Protein AF-0000000084556540 (afdb_homodimer)

Structure (mmCIF, N/CA/C/O backbone):
data_AF-0000000084556540-model_v1
#
loop_
_entity.id
_entity.type
_entity.pdbx_description
1 polymer 'CopG family transcriptional regulator'
#
loop_
_atom_site.group_PDB
_atom_site.id
_atom_site.type_symbol
_atom_site.label_atom_id
_atom_site.label_alt_id
_atom_site.label_comp_id
_atom_site.label_asym_id
_atom_site.label_entity_id
_atom_site.label_seq_id
_atom_site.pdbx_PDB_ins_code
_atom_site.Cartn_x
_atom_site.Cartn_y
_atom_site.Cartn_z
_atom_site.occupancy
_atom_site.B_iso_or_equiv
_atom_site.auth_seq_id
_atom_site.auth_comp_id
_atom_site.auth_asym_id
_atom_site.auth_atom_id
_atom_site.pdbx_PDB_model_num
ATOM 1 N N . MET A 1 1 ? 36.094 19.016 -30.578 1 50.12 1 MET A N 1
ATOM 2 C CA . MET A 1 1 ? 34.812 18.984 -29.906 1 50.12 1 MET A CA 1
ATOM 3 C C . MET A 1 1 ? 34.75 17.828 -28.906 1 50.12 1 MET A C 1
ATOM 5 O O . MET A 1 1 ? 34.906 16.656 -29.281 1 50.12 1 MET A O 1
ATOM 9 N N . SER A 1 2 ? 35.094 17.938 -27.547 1 59.59 2 SER A N 1
ATOM 10 C CA . SER A 1 2 ? 35.125 16.938 -26.484 1 59.59 2 SER A CA 1
ATOM 11 C C . SER A 1 2 ? 33.75 16.422 -26.141 1 59.59 2 SER A C 1
ATOM 13 O O . SER A 1 2 ? 32.844 17.203 -25.844 1 59.59 2 SER A O 1
ATOM 15 N N . SER A 1 3 ? 33.25 15.305 -26.688 1 64.25 3 SER A N 1
ATOM 16 C CA . SER A 1 3 ? 31.922 14.695 -26.547 1 64.25 3 SER A CA 1
ATOM 17 C C . SER A 1 3 ? 31.656 14.242 -25.109 1 64.25 3 SER A C 1
ATOM 19 O O . SER A 1 3 ? 32.375 13.375 -24.594 1 64.25 3 SER A O 1
ATOM 21 N N . LYS A 1 4 ? 31.328 15.148 -24.156 1 72.31 4 LYS A N 1
ATOM 22 C CA . LYS A 1 4 ? 30.953 14.781 -22.781 1 72.31 4 LYS A CA 1
ATOM 23 C C . LYS A 1 4 ? 29.609 14.062 -22.75 1 72.31 4 LYS A C 1
ATOM 25 O O . LYS A 1 4 ? 28.719 14.352 -23.562 1 72.31 4 LYS A O 1
ATOM 30 N N . LEU A 1 5 ? 29.641 12.844 -22.266 1 73.62 5 LEU A N 1
ATOM 31 C CA . LEU A 1 5 ? 28.391 12.133 -21.984 1 73.62 5 LEU A CA 1
ATOM 32 C C . LEU A 1 5 ? 27.531 12.922 -21.016 1 73.62 5 LEU A C 1
ATOM 34 O O . LEU A 1 5 ? 27.938 13.18 -19.875 1 73.62 5 LEU A O 1
ATOM 38 N N . LEU A 1 6 ? 26.375 13.539 -21.5 1 70.06 6 LEU A N 1
ATOM 39 C CA . LEU A 1 6 ? 25.422 14.266 -20.656 1 70.06 6 LEU A CA 1
ATOM 40 C C . LEU A 1 6 ? 24.422 13.305 -20.016 1 70.06 6 LEU A C 1
ATOM 42 O O . LEU A 1 6 ? 23.719 12.578 -20.719 1 70.06 6 LEU A O 1
ATOM 46 N N . ILE A 1 7 ? 24.656 12.945 -18.797 1 72.06 7 ILE A N 1
ATOM 47 C CA . ILE A 1 7 ? 23.672 12.164 -18.031 1 72.06 7 ILE A CA 1
ATOM 48 C C . ILE A 1 7 ? 22.719 13.102 -17.312 1 72.06 7 ILE A C 1
ATOM 50 O O . ILE A 1 7 ? 23.141 13.938 -16.516 1 72.06 7 ILE A O 1
ATOM 54 N N . THR A 1 8 ? 21.469 13.102 -17.812 1 68.12 8 THR A N 1
ATOM 55 C CA . THR A 1 8 ? 20.438 13.93 -17.203 1 68.12 8 THR A CA 1
ATOM 56 C C . THR A 1 8 ? 19.703 13.164 -16.125 1 68.12 8 THR A C 1
ATOM 58 O O . THR A 1 8 ? 19.641 11.93 -16.156 1 68.12 8 THR A O 1
ATOM 61 N N . LYS A 1 9 ? 19.406 13.789 -15.039 1 62.5 9 LYS A N 1
ATOM 62 C CA . LYS A 1 9 ? 18.625 13.195 -13.953 1 62.5 9 LYS A CA 1
ATOM 63 C C . LYS A 1 9 ? 17.234 12.797 -14.43 1 62.5 9 LYS A C 1
ATOM 65 O O . LYS A 1 9 ? 16.547 13.586 -15.094 1 62.5 9 LYS A O 1
ATOM 70 N N . LYS A 1 10 ? 17 11.508 -14.656 1 60.09 10 LYS A N 1
ATOM 71 C CA . LYS A 1 10 ? 15.609 11.117 -14.859 1 60.09 10 LYS A CA 1
ATOM 72 C C . LYS A 1 10 ? 14.766 11.445 -13.625 1 60.09 10 LYS A C 1
ATOM 74 O O . LYS A 1 10 ? 15.18 11.188 -12.5 1 60.09 10 LYS A O 1
ATOM 79 N N . MET A 1 11 ? 13.906 12.367 -13.82 1 56.22 11 MET A N 1
ATOM 80 C CA . MET A 1 11 ? 13.055 12.75 -12.695 1 56.22 11 MET A CA 1
ATOM 81 C C . MET A 1 11 ? 12.227 11.555 -12.219 1 56.22 11 MET A C 1
ATOM 83 O O . MET A 1 11 ? 11.758 10.758 -13.023 1 56.22 11 MET A O 1
ATOM 87 N N . ARG A 1 12 ? 12.359 11.211 -11.078 1 60.56 12 ARG A N 1
ATOM 88 C CA . ARG A 1 12 ? 11.492 10.242 -10.414 1 60.56 12 ARG A CA 1
ATOM 89 C C . ARG A 1 12 ? 10.023 10.508 -10.75 1 60.56 12 ARG A C 1
ATOM 91 O O . ARG A 1 12 ? 9.555 11.641 -10.664 1 60.56 12 ARG A O 1
ATOM 98 N N . GLY A 1 13 ? 9.469 9.57 -11.469 1 65.31 13 GLY A N 1
ATOM 99 C CA . GLY A 1 13 ? 8.055 9.695 -11.797 1 65.31 13 GLY A CA 1
ATOM 100 C C . GLY A 1 13 ? 7.805 9.969 -13.266 1 65.31 13 GLY A C 1
ATOM 101 O O . GLY A 1 13 ? 6.695 10.336 -13.656 1 65.31 13 GLY A O 1
ATOM 102 N N . ASP A 1 14 ? 8.734 9.891 -14.023 1 74.5 14 ASP A N 1
ATOM 103 C CA . ASP A 1 14 ? 8.531 10.188 -15.438 1 74.5 14 ASP A CA 1
ATOM 104 C C . ASP A 1 14 ? 7.68 9.117 -16.109 1 74.5 14 ASP A C 1
ATOM 106 O O . ASP A 1 14 ? 6.988 9.398 -17.094 1 74.5 14 ASP A O 1
ATOM 110 N N . ASP A 1 15 ? 7.676 8.047 -15.531 1 88.94 15 ASP A N 1
ATOM 111 C CA . ASP A 1 15 ? 6.859 6.977 -16.094 1 88.94 15 ASP A CA 1
ATOM 112 C C . ASP A 1 15 ? 5.457 6.98 -15.492 1 88.94 15 ASP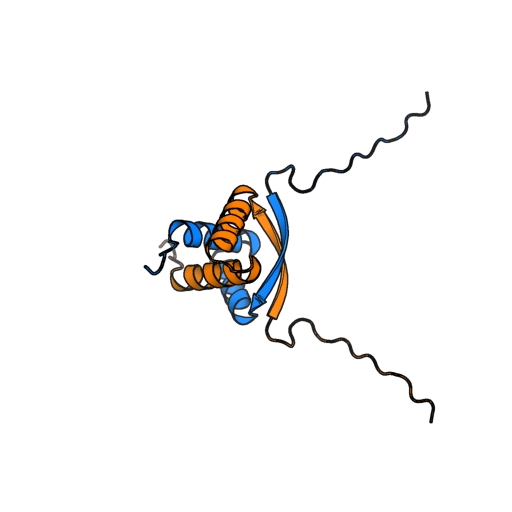 A C 1
ATOM 114 O O . ASP A 1 15 ? 4.648 6.094 -15.766 1 88.94 15 ASP A O 1
ATOM 118 N N . GLY A 1 16 ? 5.07 7.93 -14.727 1 93.75 16 GLY A N 1
ATOM 119 C CA . GLY A 1 16 ? 3.75 8.031 -14.133 1 93.75 16 GLY A CA 1
ATOM 120 C C . GLY A 1 16 ? 3.639 7.301 -12.805 1 93.75 16 GLY A C 1
ATOM 121 O O . GLY A 1 16 ? 2.541 7.152 -12.266 1 93.75 16 GLY A O 1
ATOM 122 N N . TYR A 1 17 ? 4.781 6.848 -12.422 1 96.19 17 TYR A N 1
ATOM 123 C CA . TYR A 1 17 ? 4.824 6.16 -11.141 1 96.19 17 TYR A CA 1
ATOM 124 C C . TYR A 1 17 ? 5.75 6.879 -10.164 1 96.19 17 TYR A C 1
ATOM 126 O O . TYR A 1 17 ? 6.641 7.621 -10.578 1 96.19 17 TYR A O 1
ATOM 134 N N . ARG A 1 18 ? 5.445 6.672 -8.914 1 94.81 18 ARG A N 1
ATOM 135 C CA . ARG A 1 18 ? 6.301 7.145 -7.828 1 94.81 18 ARG A CA 1
ATOM 136 C C . ARG A 1 18 ? 6.711 5.992 -6.918 1 94.81 18 ARG A C 1
ATOM 138 O O . ARG A 1 18 ? 5.918 5.086 -6.656 1 94.81 18 ARG A O 1
ATOM 145 N N . VAL A 1 19 ? 7.992 6.059 -6.508 1 96.12 19 VAL A N 1
ATOM 146 C CA . VAL A 1 19 ? 8.508 5.078 -5.555 1 96.12 19 VAL A CA 1
ATOM 147 C C . VAL A 1 19 ? 8.727 5.742 -4.199 1 96.12 19 VAL A C 1
ATOM 149 O O . VAL A 1 19 ? 9.297 6.828 -4.117 1 96.12 19 VAL A O 1
ATOM 152 N N . PHE A 1 20 ? 8.25 5.199 -3.133 1 95.88 20 PHE A N 1
ATOM 153 C CA . PHE A 1 20 ? 8.445 5.68 -1.769 1 95.88 20 PHE A CA 1
ATOM 154 C C . PHE A 1 20 ? 8.297 4.539 -0.769 1 95.88 20 PHE A C 1
ATOM 156 O O . PHE A 1 20 ? 7.809 3.461 -1.116 1 95.88 20 PHE A O 1
ATOM 163 N N . SER A 1 21 ? 8.781 4.812 0.449 1 97.25 21 SER A N 1
ATOM 164 C CA . SER A 1 21 ? 8.719 3.773 1.472 1 97.25 21 SER A CA 1
ATOM 165 C C . SER A 1 21 ? 7.406 3.828 2.238 1 97.25 21 SER A C 1
ATOM 167 O O . SER A 1 21 ? 6.863 4.91 2.475 1 97.25 21 SER A O 1
ATOM 169 N N . VAL A 1 22 ? 6.93 2.623 2.604 1 97.75 22 VAL A N 1
ATOM 170 C CA . VAL A 1 22 ? 5.762 2.516 3.469 1 97.75 22 VAL A CA 1
ATOM 171 C C . VAL A 1 22 ? 6.098 1.654 4.684 1 97.75 22 VAL A C 1
ATOM 173 O O . VAL A 1 22 ? 6.961 0.778 4.613 1 97.75 22 VAL A O 1
ATOM 176 N N . ARG A 1 23 ? 5.457 1.992 5.723 1 96.88 23 ARG A N 1
ATOM 177 C CA . ARG A 1 23 ? 5.496 1.227 6.965 1 96.88 23 ARG A CA 1
ATOM 178 C C . ARG A 1 23 ? 4.156 0.547 7.23 1 96.88 23 ARG A C 1
ATOM 180 O O . ARG A 1 23 ? 3.156 1.219 7.488 1 96.88 23 ARG A O 1
ATOM 187 N N . LEU A 1 24 ? 4.195 -0.811 7.156 1 97.5 24 LEU A N 1
ATOM 188 C CA . LEU A 1 24 ? 2.963 -1.57 7.332 1 97.5 24 LEU A CA 1
ATOM 189 C C . LEU A 1 24 ? 3.109 -2.592 8.453 1 97.5 24 LEU A C 1
ATOM 191 O O . LEU A 1 24 ? 4.203 -3.117 8.688 1 97.5 24 LEU A O 1
ATOM 195 N N . LYS A 1 25 ? 1.917 -2.809 9.109 1 96.62 25 LYS A N 1
ATOM 196 C CA . LYS A 1 25 ? 1.91 -3.93 10.047 1 96.62 25 LYS A CA 1
ATOM 197 C C . LYS A 1 25 ? 2.32 -5.227 9.352 1 96.62 25 LYS A C 1
ATOM 199 O O . LYS A 1 25 ? 1.883 -5.5 8.227 1 96.62 25 LYS A O 1
ATOM 204 N N . THR A 1 26 ? 3.117 -6.004 10.109 1 96.75 26 THR A N 1
ATOM 205 C CA . THR A 1 26 ? 3.629 -7.254 9.562 1 96.75 26 THR A CA 1
ATOM 206 C C . THR A 1 26 ? 2.484 -8.18 9.156 1 96.75 26 THR A C 1
ATOM 208 O O . THR A 1 26 ? 2.529 -8.797 8.094 1 96.75 26 THR A O 1
ATOM 211 N N . GLU A 1 27 ? 1.517 -8.305 9.953 1 96.81 27 GLU A N 1
ATOM 212 C CA . GLU A 1 27 ? 0.378 -9.172 9.68 1 96.81 27 GLU A CA 1
ATOM 213 C C . GLU A 1 27 ? -0.346 -8.75 8.406 1 96.81 27 GLU A C 1
ATOM 215 O O . GLU A 1 27 ? -0.748 -9.602 7.605 1 96.81 27 GLU A O 1
ATOM 220 N N . LEU A 1 28 ? -0.533 -7.473 8.234 1 97.44 28 LEU A N 1
ATOM 221 C CA . LEU A 1 28 ? -1.178 -6.945 7.039 1 97.44 28 LEU A CA 1
ATOM 222 C C . LEU A 1 28 ? -0.365 -7.277 5.789 1 97.44 28 LEU A C 1
ATOM 224 O O . LEU A 1 28 ? -0.917 -7.746 4.789 1 97.44 28 LEU A O 1
ATOM 228 N N . LEU A 1 29 ? 0.892 -7.066 5.879 1 97.62 29 LEU A N 1
ATOM 229 C CA . LEU A 1 29 ? 1.781 -7.379 4.766 1 97.62 29 LEU A CA 1
ATOM 230 C C . LEU A 1 29 ? 1.754 -8.867 4.449 1 97.62 29 LEU A C 1
ATOM 232 O O . LEU A 1 29 ? 1.759 -9.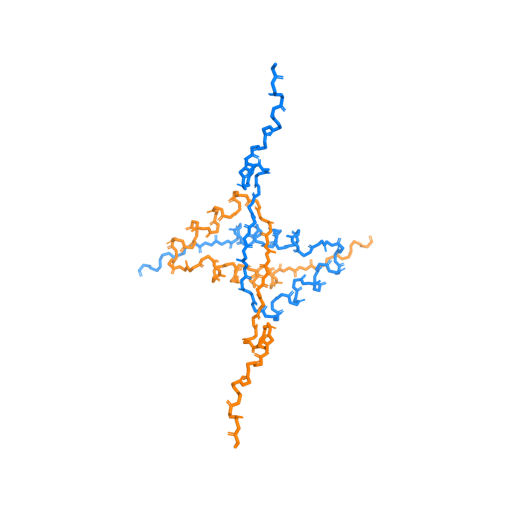258 3.277 1 97.62 29 LEU A O 1
ATOM 236 N N . ASP A 1 30 ? 1.728 -9.664 5.488 1 97.31 30 ASP A N 1
ATOM 237 C CA . ASP A 1 30 ? 1.667 -11.109 5.297 1 97.31 30 ASP A CA 1
ATOM 238 C C . ASP A 1 30 ? 0.404 -11.508 4.539 1 97.31 30 ASP A C 1
ATOM 240 O O . ASP A 1 30 ? 0.438 -12.414 3.701 1 97.31 30 ASP A O 1
ATOM 244 N N . GLN A 1 31 ? -0.658 -10.898 4.797 1 97.75 31 GLN A N 1
ATOM 245 C CA . GLN A 1 31 ? -1.904 -11.164 4.082 1 97.75 31 GLN A CA 1
ATOM 246 C C . GLN A 1 31 ? -1.799 -10.742 2.621 1 97.75 31 GLN A C 1
ATOM 248 O O . GLN A 1 31 ? -2.283 -11.438 1.73 1 97.75 31 GLN A O 1
ATOM 253 N N . VAL A 1 32 ? -1.215 -9.617 2.373 1 97.94 32 VAL A N 1
ATOM 254 C CA . VAL A 1 32 ? -0.994 -9.156 1.008 1 97.94 32 VAL A CA 1
ATOM 255 C C . VAL A 1 32 ? -0.122 -10.156 0.257 1 97.94 32 VAL A C 1
ATOM 257 O O . VAL A 1 32 ? -0.437 -10.539 -0.872 1 97.94 32 VAL A O 1
ATOM 260 N N . ASN A 1 33 ? 0.909 -10.602 0.92 1 98.06 33 ASN A N 1
ATOM 261 C CA . ASN A 1 33 ? 1.8 -11.578 0.306 1 98.06 33 ASN A CA 1
ATOM 262 C C . ASN A 1 33 ? 1.069 -12.883 -0.012 1 98.06 33 ASN A C 1
ATOM 264 O O . ASN A 1 33 ? 1.26 -13.461 -1.082 1 98.06 33 ASN A O 1
ATOM 268 N N . ALA A 1 34 ? 0.329 -13.336 0.942 1 97 34 ALA A N 1
ATOM 269 C CA . ALA A 1 34 ? -0.429 -14.57 0.734 1 97 34 ALA A CA 1
ATOM 270 C C . ALA A 1 34 ? -1.368 -14.438 -0.461 1 97 34 ALA A C 1
ATOM 272 O O . ALA A 1 34 ? -1.469 -15.359 -1.282 1 97 34 ALA A O 1
ATOM 273 N N . LEU A 1 35 ? -2.051 -13.352 -0.506 1 96.31 35 LEU A N 1
ATOM 274 C CA . LEU A 1 35 ? -2.973 -13.102 -1.609 1 96.31 35 LEU A CA 1
ATOM 275 C C . LEU A 1 35 ? -2.223 -13.008 -2.934 1 96.31 35 LEU A C 1
ATOM 277 O O . LEU A 1 35 ? -2.693 -13.516 -3.955 1 96.31 35 LEU A O 1
ATOM 281 N N . ALA A 1 36 ? -1.093 -12.344 -2.934 1 96.31 36 ALA A N 1
ATOM 282 C CA . ALA A 1 36 ? -0.257 -12.258 -4.129 1 96.31 36 ALA A CA 1
ATOM 283 C C . ALA A 1 36 ? 0.15 -13.641 -4.617 1 96.31 36 ALA A C 1
ATOM 285 O O . ALA A 1 36 ? 0.028 -13.945 -5.805 1 96.31 36 ALA A O 1
ATOM 286 N N . ASP A 1 37 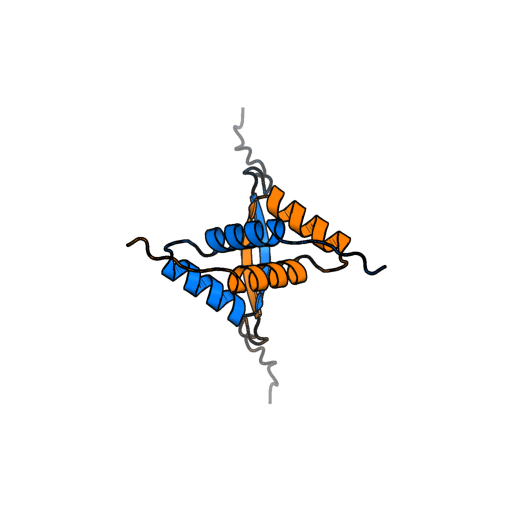? 0.542 -14.492 -3.717 1 95.44 37 ASP A N 1
ATOM 287 C CA . ASP A 1 37 ? 0.938 -15.859 -4.043 1 95.44 37 ASP A CA 1
ATOM 288 C C . ASP A 1 37 ? -0.238 -16.656 -4.602 1 95.44 37 ASP A C 1
ATOM 290 O O . ASP A 1 37 ? -0.096 -17.359 -5.602 1 95.44 37 ASP A O 1
ATOM 294 N N . ASP A 1 38 ? -1.334 -16.484 -3.973 1 93.81 38 ASP A N 1
ATOM 295 C CA . ASP A 1 38 ? -2.531 -17.234 -4.352 1 93.81 38 ASP A CA 1
ATOM 296 C C . ASP A 1 38 ? -3.004 -16.828 -5.75 1 93.81 38 ASP A C 1
ATOM 298 O O . ASP A 1 38 ? -3.582 -17.641 -6.469 1 93.81 38 ASP A O 1
ATOM 302 N N . THR A 1 39 ? -2.758 -15.602 -6.18 1 94.44 39 THR A N 1
ATOM 303 C CA . THR A 1 39 ? -3.32 -15.086 -7.422 1 94.44 39 THR A CA 1
ATOM 304 C C . THR A 1 39 ? -2.252 -15.016 -8.508 1 94.44 39 THR A C 1
ATOM 306 O O . THR A 1 39 ? -2.551 -14.68 -9.656 1 94.44 39 THR A O 1
ATOM 309 N N . GLY A 1 40 ? -1.001 -15.234 -8.203 1 95.31 40 GLY A N 1
ATOM 310 C CA . GLY A 1 40 ? 0.088 -15.141 -9.156 1 95.31 40 GLY A CA 1
ATOM 311 C C . GLY A 1 40 ? 0.47 -13.711 -9.492 1 95.31 40 GLY A C 1
ATOM 312 O O . GLY A 1 40 ? 0.995 -13.445 -10.578 1 95.31 40 GLY A O 1
ATOM 313 N N . ARG A 1 41 ? 0.162 -12.805 -8.656 1 95.81 41 ARG A N 1
ATOM 314 C CA . ARG A 1 41 ? 0.525 -11.406 -8.82 1 95.81 41 ARG A CA 1
ATOM 315 C C . ARG A 1 41 ? 1.72 -11.047 -7.941 1 95.81 41 ARG A C 1
ATOM 317 O O . ARG A 1 41 ? 2.008 -11.734 -6.961 1 95.81 41 ARG A O 1
ATOM 324 N N . THR A 1 42 ? 2.439 -10.008 -8.398 1 97.5 42 THR A N 1
ATOM 325 C CA . THR A 1 42 ? 3.471 -9.461 -7.516 1 97.5 42 THR A CA 1
ATOM 326 C C . THR A 1 42 ? 2.842 -8.688 -6.363 1 97.5 42 THR A C 1
ATOM 328 O O . THR A 1 42 ? 1.72 -8.195 -6.48 1 97.5 42 THR A O 1
ATOM 331 N N . ARG A 1 43 ? 3.457 -8.578 -5.301 1 97.56 43 ARG A N 1
ATOM 332 C CA . ARG A 1 43 ? 3.02 -7.797 -4.148 1 97.56 43 ARG A CA 1
ATOM 333 C C . ARG A 1 43 ? 2.654 -6.371 -4.555 1 97.56 43 ARG A C 1
ATOM 335 O O . ARG A 1 43 ? 1.596 -5.867 -4.176 1 97.56 43 ARG A O 1
ATOM 342 N N . ASN A 1 44 ? 3.547 -5.746 -5.266 1 97.75 44 ASN A N 1
ATOM 343 C CA . ASN A 1 44 ? 3.328 -4.363 -5.676 1 97.75 44 ASN A CA 1
ATOM 344 C C . ASN A 1 44 ? 2.066 -4.223 -6.523 1 97.75 44 ASN A C 1
ATOM 346 O O . ASN A 1 44 ? 1.294 -3.279 -6.34 1 97.75 44 ASN A O 1
ATOM 350 N N . GLU A 1 45 ? 2.002 -5.109 -7.551 1 97.25 45 GLU A N 1
ATOM 351 C CA . GLU A 1 45 ? 0.787 -5.098 -8.359 1 97.25 45 GLU A CA 1
ATOM 352 C C . GLU A 1 45 ? -0.458 -5.23 -7.484 1 97.25 45 GLU A C 1
ATOM 354 O O . GLU A 1 45 ? -1.436 -4.504 -7.676 1 97.25 45 GLU A O 1
ATOM 359 N N . LEU A 1 46 ? -0.457 -6.109 -6.516 1 97.44 46 LEU A N 1
ATOM 360 C CA . LEU A 1 46 ? -1.604 -6.355 -5.648 1 97.44 46 LEU A CA 1
ATOM 361 C C . LEU A 1 46 ? -1.892 -5.141 -4.773 1 97.44 46 LEU A C 1
ATOM 363 O O . LEU A 1 46 ? -3.051 -4.758 -4.594 1 97.44 46 LEU A O 1
ATOM 367 N N . ILE A 1 47 ? -0.889 -4.543 -4.223 1 98.44 47 ILE A N 1
ATOM 368 C CA . ILE A 1 47 ? -1.058 -3.357 -3.387 1 98.44 47 ILE A CA 1
ATOM 369 C C . ILE A 1 47 ? -1.756 -2.26 -4.188 1 98.44 47 ILE A C 1
ATOM 371 O O . ILE A 1 47 ? -2.686 -1.618 -3.693 1 98.44 47 ILE A O 1
ATOM 375 N N . GLY A 1 48 ? -1.312 -2.025 -5.438 1 98.19 48 GLY A N 1
ATOM 376 C CA . GLY A 1 48 ? -1.97 -1.047 -6.289 1 98.19 48 GLY A CA 1
ATOM 377 C C . GLY A 1 48 ? -3.447 -1.326 -6.488 1 98.19 48 GLY A C 1
ATOM 378 O O . GLY A 1 48 ? -4.277 -0.424 -6.363 1 98.19 48 GLY A O 1
ATOM 379 N N . MET A 1 49 ? -3.771 -2.543 -6.75 1 97.44 49 MET A N 1
ATOM 380 C CA . MET A 1 49 ? -5.152 -2.951 -6.984 1 97.44 49 MET A CA 1
ATOM 381 C C . MET A 1 49 ? -5.996 -2.756 -5.73 1 97.44 49 MET A C 1
ATOM 383 O O . MET A 1 49 ? -7.117 -2.252 -5.801 1 97.44 49 MET A O 1
ATOM 387 N N . LEU A 1 50 ? -5.508 -3.221 -4.637 1 98.06 50 LEU A N 1
ATOM 388 C CA . LEU A 1 50 ? -6.219 -3.1 -3.367 1 98.06 50 LEU A CA 1
ATOM 389 C C . LEU A 1 50 ? -6.477 -1.637 -3.027 1 98.06 50 LEU A C 1
ATOM 391 O O . LEU A 1 50 ? -7.582 -1.278 -2.609 1 98.06 50 LEU A O 1
ATOM 395 N N . LEU A 1 51 ? -5.484 -0.76 -3.186 1 98.56 51 LEU A N 1
ATOM 396 C CA . LEU A 1 51 ? -5.633 0.659 -2.883 1 98.56 51 LEU A CA 1
ATOM 397 C C . LEU A 1 51 ? -6.652 1.309 -3.816 1 98.56 51 LEU A C 1
ATOM 399 O O . LEU A 1 51 ? -7.473 2.119 -3.379 1 98.56 51 LEU A O 1
ATOM 403 N N . GLU A 1 52 ? -6.629 0.963 -5.113 1 97.94 52 GLU A N 1
ATOM 404 C CA . GLU A 1 52 ? -7.594 1.493 -6.07 1 97.94 52 GLU A CA 1
ATOM 405 C C . GLU A 1 52 ? -9.023 1.139 -5.668 1 97.94 52 GLU A C 1
ATOM 407 O O . GLU A 1 52 ? -9.891 2.01 -5.617 1 97.94 52 GLU A O 1
ATOM 412 N N . PHE A 1 53 ? -9.211 -0.148 -5.355 1 98.06 53 PHE A N 1
ATOM 413 C CA . PHE A 1 53 ? -10.516 -0.617 -4.91 1 98.06 53 PHE A CA 1
ATOM 414 C C . PHE A 1 53 ? -10.961 0.134 -3.66 1 98.06 53 PHE A C 1
ATOM 416 O O . PHE A 1 53 ? -12.102 0.595 -3.582 1 98.06 53 PHE A O 1
ATOM 423 N N . ALA A 1 54 ? -10.086 0.244 -2.652 1 97.62 54 ALA A N 1
ATOM 424 C CA . ALA A 1 54 ? -10.422 0.881 -1.381 1 97.62 54 ALA A CA 1
ATOM 425 C C . ALA A 1 54 ? -10.781 2.35 -1.582 1 97.62 54 ALA A C 1
ATOM 427 O O . ALA A 1 54 ? -11.734 2.848 -0.974 1 97.62 54 ALA A O 1
ATOM 428 N N . LEU A 1 55 ? -10.102 3.025 -2.432 1 97.44 55 LEU A N 1
ATOM 429 C CA . LEU A 1 55 ? -10.375 4.434 -2.701 1 97.44 55 LEU A CA 1
ATOM 430 C C . LEU A 1 55 ? -11.742 4.602 -3.365 1 97.44 55 LEU A C 1
ATOM 432 O O . LEU A 1 55 ? -12.477 5.535 -3.043 1 97.44 55 LEU A O 1
ATOM 436 N N . GLU A 1 56 ? -12.031 3.697 -4.285 1 96.25 56 GLU A N 1
ATOM 437 C CA . GLU A 1 56 ? -13.312 3.744 -4.984 1 96.25 56 GLU A CA 1
ATOM 438 C C . GLU A 1 56 ? -14.477 3.527 -4.02 1 96.25 56 GLU A C 1
ATOM 440 O O . GLU A 1 56 ? -15.609 3.936 -4.301 1 96.25 56 GLU A O 1
ATOM 445 N N . HIS A 1 57 ? -14.188 2.947 -2.932 1 95.81 57 HIS A N 1
ATOM 446 C CA . HIS A 1 57 ? -15.25 2.611 -1.983 1 95.81 57 HIS A CA 1
ATOM 447 C C . HIS A 1 57 ? -15.109 3.422 -0.698 1 95.81 57 HIS A C 1
ATOM 449 O O . HIS A 1 57 ? -15.648 3.037 0.343 1 95.81 57 HIS A O 1
ATOM 455 N N . SER A 1 58 ? -14.312 4.473 -0.71 1 93.94 58 SER A N 1
ATOM 456 C CA . SER A 1 58 ? -14.102 5.324 0.456 1 93.94 58 SER A CA 1
ATOM 457 C C . SER A 1 58 ? -14.922 6.609 0.352 1 93.94 58 SER A C 1
ATOM 459 O O . SER A 1 58 ? -15.102 7.145 -0.743 1 93.94 58 SER A O 1
ATOM 461 N N . GLU A 1 59 ? -15.461 7.043 1.525 1 91 59 GLU A N 1
ATOM 462 C CA . GLU A 1 59 ? -16.188 8.305 1.633 1 91 59 GLU A CA 1
ATOM 463 C C . GLU A 1 59 ? -15.781 9.07 2.889 1 91 59 GLU A C 1
ATOM 465 O O . GLU A 1 59 ? -15.602 8.477 3.953 1 91 59 GLU A O 1
ATOM 470 N N . VAL A 1 60 ? -15.586 10.344 2.67 1 89.88 60 VAL A N 1
ATOM 471 C CA . VAL A 1 60 ? -15.328 11.195 3.824 1 89.88 60 VAL A CA 1
ATOM 472 C C . VAL A 1 60 ? -16.656 11.719 4.379 1 89.88 60 VAL A C 1
ATOM 474 O O . VAL A 1 60 ? -17.422 12.352 3.658 1 89.88 60 VAL A O 1
ATOM 477 N N . VAL A 1 61 ? -17 11.289 5.523 1 84.69 61 VAL A N 1
ATOM 478 C CA . VAL A 1 61 ? -18.219 11.766 6.164 1 84.69 61 VAL A CA 1
ATOM 479 C C . VAL A 1 61 ? -17.875 12.82 7.215 1 84.69 61 VAL A C 1
ATOM 481 O O . VAL A 1 61 ? -16.953 12.625 8.016 1 84.69 61 VAL A O 1
ATOM 484 N N . ASN A 1 62 ? -18.156 14.055 6.895 1 75.5 62 ASN A N 1
ATOM 485 C CA . ASN A 1 62 ? -17.984 15.156 7.844 1 75.5 62 ASN A CA 1
ATOM 486 C C . ASN A 1 62 ? -18.984 15.055 9 1 75.5 62 ASN A C 1
ATOM 488 O O . ASN A 1 62 ? -20.141 14.672 8.797 1 75.5 62 ASN A O 1
ATOM 492 N N . ASP A 1 63 ? -18.438 14.438 10.211 1 58.06 63 ASP A N 1
ATOM 493 C CA . ASP A 1 63 ? -19.391 14.586 11.305 1 58.06 63 ASP A CA 1
ATOM 494 C C . ASP A 1 63 ? -19.891 16.031 11.406 1 58.06 63 ASP A C 1
ATOM 496 O O . ASP A 1 63 ? -19.109 16.969 11.305 1 58.06 63 ASP A O 1
ATOM 500 N N . ARG A 1 64 ? -21.203 16.141 11.125 1 45.66 64 ARG A N 1
ATOM 501 C CA . ARG A 1 64 ? -21.891 17.375 11.5 1 45.66 64 ARG A CA 1
ATOM 502 C C . ARG A 1 64 ? -21.609 17.734 12.953 1 45.66 64 ARG A C 1
ATOM 504 O O . ARG A 1 64 ? -21.562 16.859 13.82 1 45.66 64 ARG A O 1
ATOM 511 N N . MET B 1 1 ? 38.656 -3.287 32.844 1 49.81 1 MET B N 1
ATOM 512 C CA . MET B 1 1 ? 37.438 -3.742 32.125 1 49.81 1 MET B CA 1
ATOM 513 C C . MET B 1 1 ? 37.031 -2.727 31.062 1 49.81 1 MET B C 1
ATOM 515 O O . MET B 1 1 ? 36.625 -1.612 31.406 1 49.81 1 MET B O 1
ATOM 519 N N . SER B 1 2 ? 37.469 -2.723 29.75 1 59.38 2 SER B N 1
ATOM 520 C CA . SER B 1 2 ? 37.188 -1.779 28.672 1 59.38 2 SER B CA 1
ATOM 521 C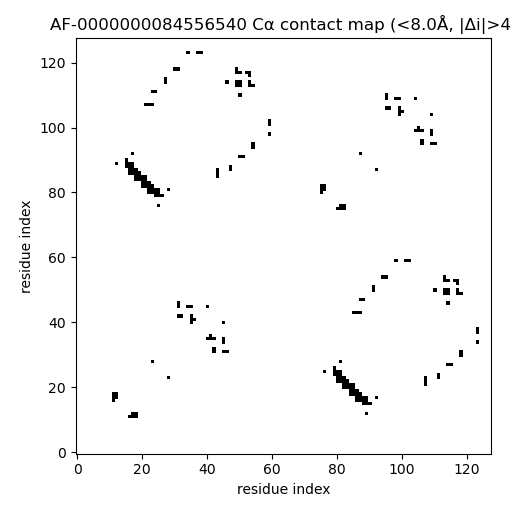 C . SER B 1 2 ? 35.75 -1.874 28.234 1 59.38 2 SER B C 1
ATOM 523 O O . SER B 1 2 ? 35.25 -2.957 27.891 1 59.38 2 SER B O 1
ATOM 525 N N . SER B 1 3 ? 34.781 -1.092 28.734 1 63.06 3 SER B N 1
ATOM 526 C CA . SER B 1 3 ? 33.344 -1.099 28.484 1 63.06 3 SER B CA 1
ATOM 527 C C . SER B 1 3 ? 33.031 -0.748 27.031 1 63.06 3 SER B C 1
ATOM 529 O O . SER B 1 3 ? 33.375 0.344 26.562 1 63.06 3 SER B O 1
ATOM 531 N N . LYS B 1 4 ? 33.188 -1.693 26.062 1 71.62 4 LYS B N 1
ATOM 532 C CA . LYS B 1 4 ? 32.812 -1.486 24.656 1 71.62 4 LYS B CA 1
ATOM 533 C C . LYS B 1 4 ? 31.297 -1.363 24.531 1 71.62 4 LYS B C 1
ATOM 535 O O . LYS B 1 4 ? 30.547 -1.979 25.297 1 71.62 4 LYS B O 1
ATOM 540 N N . LEU B 1 5 ? 30.844 -0.255 23.984 1 73.25 5 LEU B N 1
ATOM 541 C CA . LEU B 1 5 ? 29.438 -0.094 23.625 1 73.25 5 LEU B CA 1
ATOM 542 C C . LEU B 1 5 ? 29.016 -1.146 22.594 1 73.25 5 LEU B C 1
ATOM 544 O O . LEU B 1 5 ? 29.562 -1.197 21.5 1 73.25 5 LEU B O 1
ATOM 548 N N . LEU B 1 6 ? 28.188 -2.174 23.047 1 70.56 6 LEU B N 1
ATOM 549 C CA . LEU B 1 6 ? 27.672 -3.193 22.156 1 70.56 6 LEU B CA 1
ATOM 550 C C . LEU B 1 6 ? 26.406 -2.695 21.438 1 70.56 6 LEU B C 1
ATOM 552 O O . LEU B 1 6 ? 25.422 -2.334 22.094 1 70.56 6 LEU B O 1
ATOM 556 N N . ILE B 1 7 ? 26.562 -2.256 20.203 1 73.44 7 ILE B N 1
ATOM 557 C CA . ILE B 1 7 ? 25.406 -1.896 19.375 1 73.44 7 ILE B CA 1
ATOM 558 C C . ILE B 1 7 ? 24.922 -3.123 18.609 1 73.44 7 ILE B C 1
ATOM 560 O O . ILE B 1 7 ? 25.688 -3.727 17.844 1 73.44 7 ILE B O 1
ATOM 564 N N . THR B 1 8 ? 23.75 -3.592 19.078 1 69.69 8 THR B N 1
ATOM 565 C CA . THR B 1 8 ? 23.156 -4.75 18.422 1 69.69 8 THR B CA 1
ATOM 566 C C . THR B 1 8 ? 22.25 -4.312 17.281 1 69.69 8 THR B C 1
ATOM 568 O O . THR B 1 8 ? 21.719 -3.197 17.281 1 69.69 8 THR B O 1
ATOM 571 N N . LYS B 1 9 ? 22.234 -5.035 16.172 1 63.25 9 LYS B N 1
ATOM 572 C CA . LYS B 1 9 ? 21.344 -4.754 15.047 1 63.25 9 LYS B CA 1
ATOM 573 C C . LYS B 1 9 ? 19.875 -4.898 15.445 1 63.25 9 LYS B C 1
ATOM 575 O O . LYS B 1 9 ? 19.5 -5.867 16.109 1 63.25 9 LYS B O 1
ATOM 580 N N . LYS B 1 10 ? 19.141 -3.777 15.625 1 61.31 10 LYS B N 1
ATOM 581 C CA . LYS B 1 10 ? 17.703 -3.926 15.758 1 61.31 10 LYS B CA 1
ATOM 582 C C . LYS B 1 10 ? 17.094 -4.562 14.516 1 61.31 10 LYS B C 1
ATOM 584 O O . LYS B 1 10 ? 17.438 -4.195 13.391 1 61.31 10 LYS B O 1
ATOM 589 N N . MET B 1 11 ? 16.594 -5.723 14.727 1 59.28 11 MET B N 1
ATOM 590 C CA . MET B 1 11 ? 15.969 -6.414 13.602 1 59.28 11 MET B CA 1
ATOM 591 C C . MET B 1 11 ? 14.797 -5.605 13.039 1 59.28 11 MET B C 1
ATOM 593 O O . MET B 1 11 ? 14.016 -5.035 13.797 1 59.28 11 MET B O 1
ATOM 597 N N . ARG B 1 12 ? 14.922 -5.301 11.852 1 62.25 12 ARG B N 1
ATOM 598 C CA . ARG B 1 12 ? 13.797 -4.707 11.141 1 62.25 12 ARG B CA 1
ATOM 599 C C . A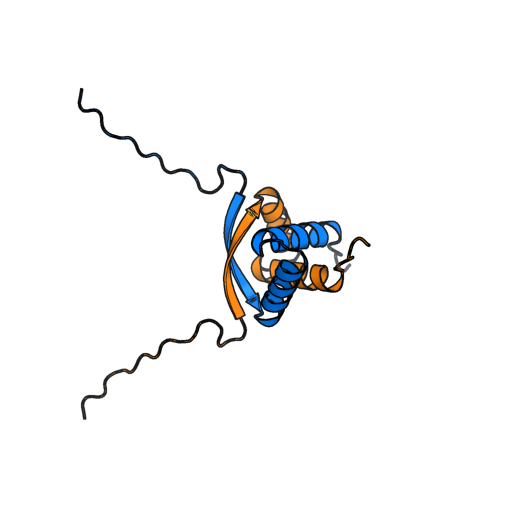RG B 1 12 ? 12.508 -5.473 11.422 1 62.25 12 ARG B C 1
ATOM 601 O O . ARG B 1 12 ? 12.477 -6.703 11.328 1 62.25 12 ARG B O 1
ATOM 608 N N . GLY B 1 13 ? 11.586 -4.797 12.055 1 65.75 13 GLY B N 1
ATOM 609 C CA . GLY B 1 13 ? 10.297 -5.422 12.305 1 65.75 13 GLY B CA 1
ATOM 610 C C . GLY B 1 13 ? 10.078 -5.781 13.758 1 65.75 13 GLY B C 1
ATOM 611 O O . GLY B 1 13 ? 9.156 -6.539 14.086 1 65.75 13 GLY B O 1
ATOM 612 N N . ASP B 1 14 ? 10.859 -5.359 14.57 1 75.12 14 ASP B N 1
ATOM 613 C CA . ASP B 1 14 ? 10.711 -5.723 15.977 1 75.12 14 ASP B CA 1
ATOM 614 C C . ASP B 1 14 ? 9.484 -5.059 16.594 1 75.12 14 ASP B C 1
ATOM 616 O O . ASP B 1 14 ? 8.891 -5.586 17.531 1 75.12 14 ASP B O 1
ATOM 620 N N . ASP B 1 15 ? 9.109 -4.055 15.984 1 89.31 15 ASP B N 1
ATOM 621 C CA . ASP B 1 15 ? 7.926 -3.369 16.5 1 89.31 15 ASP B CA 1
ATOM 622 C C . ASP B 1 15 ? 6.656 -3.875 15.812 1 89.31 15 ASP B C 1
ATOM 624 O O . ASP B 1 15 ? 5.57 -3.34 16.047 1 89.31 15 ASP B O 1
ATOM 628 N N . GLY B 1 16 ? 6.684 -4.867 15.023 1 93.88 16 GLY B N 1
ATOM 629 C CA . GLY B 1 16 ? 5.523 -5.434 14.352 1 93.88 16 GLY B CA 1
ATOM 630 C C . GLY B 1 16 ? 5.223 -4.773 13.016 1 93.88 16 GLY B C 1
ATOM 631 O O . GLY B 1 16 ? 4.176 -5.02 12.414 1 93.88 16 GLY B O 1
ATOM 632 N N . TYR B 1 17 ? 6.141 -3.939 12.703 1 96.19 17 TYR B N 1
ATOM 633 C CA . TYR B 1 17 ? 6 -3.262 11.422 1 96.19 17 TYR B CA 1
ATOM 634 C C . TYR B 1 17 ? 7.176 -3.58 10.508 1 96.19 17 TYR B C 1
ATOM 636 O O . TYR B 1 17 ? 8.258 -3.947 10.977 1 96.19 17 TYR B O 1
ATOM 644 N N . ARG B 1 18 ? 6.883 -3.49 9.242 1 94.81 18 ARG B N 1
ATOM 645 C CA . ARG B 1 18 ? 7.906 -3.6 8.211 1 94.81 18 ARG B CA 1
ATOM 646 C C . ARG B 1 18 ? 7.914 -2.369 7.309 1 94.81 18 ARG B C 1
ATOM 648 O O . ARG B 1 18 ? 6.859 -1.815 6.996 1 94.81 18 ARG B O 1
ATOM 655 N N . VAL B 1 19 ? 9.148 -1.954 6.98 1 96.19 19 VAL B N 1
ATOM 656 C CA . VAL B 1 19 ? 9.312 -0.84 6.051 1 96.19 19 VAL B CA 1
ATOM 657 C C . VAL B 1 19 ? 9.836 -1.355 4.715 1 96.19 19 VAL B C 1
ATOM 659 O O . VAL B 1 19 ? 10.781 -2.15 4.676 1 96.19 19 VAL B O 1
ATOM 662 N N . PHE B 1 20 ? 9.266 -1.01 3.615 1 95.94 20 PHE B N 1
ATOM 663 C CA . PHE B 1 20 ? 9.688 -1.362 2.268 1 95.94 20 PHE B CA 1
ATOM 664 C C . PHE B 1 20 ? 9.188 -0.342 1.255 1 95.94 20 PHE B C 1
ATOM 666 O O . PHE B 1 20 ? 8.32 0.48 1.572 1 95.94 20 PHE B O 1
ATOM 673 N N . SER B 1 21 ? 9.805 -0.404 0.068 1 97.25 21 SER B N 1
ATOM 674 C CA . SER B 1 21 ? 9.406 0.55 -0.963 1 97.25 21 SER B CA 1
ATOM 675 C C . SER B 1 21 ? 8.258 0.011 -1.803 1 97.25 21 SER B C 1
ATOM 677 O O . SER B 1 21 ? 8.172 -1.194 -2.049 1 97.25 21 SER B O 1
ATOM 679 N N . VAL B 1 22 ? 7.391 0.953 -2.217 1 97.75 22 VAL B N 1
ATOM 680 C CA . VAL B 1 22 ? 6.32 0.624 -3.15 1 97.75 22 VAL B CA 1
ATOM 681 C C . VAL B 1 22 ? 6.375 1.562 -4.355 1 97.75 22 VAL B C 1
ATOM 683 O O . VAL B 1 22 ? 6.844 2.697 -4.242 1 97.75 22 VAL B O 1
ATOM 686 N N . ARG B 1 23 ? 5.984 1.024 -5.441 1 96.88 23 ARG B N 1
ATOM 687 C CA . ARG B 1 23 ? 5.805 1.767 -6.684 1 96.88 23 ARG B CA 1
ATOM 688 C C . ARG B 1 23 ? 4.324 1.902 -7.027 1 96.88 23 ARG B C 1
ATOM 690 O O . ARG B 1 23 ? 3.658 0.911 -7.332 1 96.88 23 ARG B O 1
ATOM 697 N N . LEU B 1 24 ? 3.836 3.174 -6.969 1 97.44 24 LEU B N 1
ATOM 698 C CA . LEU B 1 24 ? 2.42 3.424 -7.215 1 97.44 24 LEU B CA 1
ATOM 699 C C . LEU B 1 24 ? 2.234 4.438 -8.336 1 97.44 24 LEU B C 1
ATOM 701 O O . LEU B 1 24 ? 3.062 5.332 -8.516 1 97.44 24 LEU B O 1
ATOM 705 N N . LYS B 1 25 ? 1.086 4.199 -9.062 1 96.5 25 LYS B N 1
ATOM 706 C CA . LYS B 1 25 ? 0.715 5.246 -10.008 1 96.5 25 LYS B CA 1
ATOM 707 C C . LYS B 1 25 ? 0.582 6.598 -9.305 1 96.5 25 LYS B C 1
ATOM 709 O O . LYS B 1 25 ? 0.011 6.684 -8.219 1 96.5 25 LYS B O 1
ATOM 714 N N . THR B 1 26 ? 1.079 7.625 -10.016 1 96.69 26 THR B N 1
ATOM 715 C CA . THR B 1 26 ? 1.067 8.969 -9.453 1 96.69 26 THR B CA 1
ATOM 716 C C . THR B 1 26 ? -0.357 9.406 -9.125 1 96.69 26 THR B C 1
ATOM 718 O O . THR B 1 26 ? -0.603 9.992 -8.07 1 96.69 26 THR B O 1
ATOM 721 N N . GLU B 1 27 ? -1.257 9.172 -9.969 1 96.81 27 GLU B N 1
ATOM 722 C CA . GLU B 1 27 ? -2.648 9.562 -9.766 1 96.81 27 GLU B CA 1
ATOM 723 C C . GLU B 1 27 ? -3.234 8.891 -8.531 1 96.81 27 GLU B C 1
ATOM 725 O O . GLU B 1 27 ? -3.965 9.523 -7.762 1 96.81 27 GLU B O 1
ATOM 730 N N . LEU B 1 28 ? -2.947 7.625 -8.352 1 97.38 28 LEU B N 1
ATOM 731 C CA . LEU B 1 28 ? -3.416 6.887 -7.184 1 97.38 28 LEU B CA 1
ATOM 732 C C . LEU B 1 28 ? -2.85 7.484 -5.898 1 97.38 28 LEU B C 1
ATOM 734 O O . LEU B 1 28 ? -3.586 7.707 -4.938 1 97.38 28 LEU B O 1
ATOM 738 N N . LEU B 1 29 ? -1.603 7.77 -5.926 1 97.56 29 LEU B N 1
ATOM 739 C CA . LEU B 1 29 ? -0.951 8.375 -4.77 1 97.56 29 LEU B CA 1
ATOM 740 C C . LEU B 1 29 ? -1.545 9.75 -4.469 1 97.56 29 LEU B C 1
ATOM 742 O O . LEU B 1 29 ? -1.745 10.102 -3.303 1 97.56 29 LEU B O 1
ATOM 746 N N . ASP B 1 30 ? -1.811 10.477 -5.516 1 97.31 30 ASP B N 1
ATOM 747 C CA . ASP B 1 30 ? -2.41 11.797 -5.34 1 97.31 30 ASP B CA 1
ATOM 748 C C . ASP B 1 30 ? -3.771 11.695 -4.656 1 97.31 30 ASP B C 1
ATOM 750 O O . ASP B 1 30 ? -4.121 12.539 -3.83 1 97.31 30 ASP B O 1
ATOM 754 N N . GLN B 1 31 ? -4.527 10.742 -4.957 1 97.69 31 GLN B N 1
ATOM 755 C CA . GLN B 1 31 ? -5.816 10.516 -4.316 1 97.69 31 GLN B CA 1
ATOM 756 C C . GLN B 1 31 ? -5.641 10.148 -2.844 1 97.69 31 GLN B C 1
ATOM 758 O O . GLN B 1 31 ? -6.398 10.609 -1.988 1 97.69 31 GLN B O 1
ATOM 763 N N . VAL B 1 32 ? -4.688 9.328 -2.545 1 97.94 32 VAL B N 1
ATOM 764 C CA . VAL B 1 32 ? -4.387 8.969 -1.165 1 97.94 32 VAL B CA 1
ATOM 765 C C . VAL B 1 32 ? -3.99 10.211 -0.378 1 97.94 32 VAL B C 1
ATOM 767 O O . VAL B 1 32 ? -4.484 10.445 0.727 1 97.94 32 VAL B O 1
ATOM 770 N N . ASN B 1 33 ? -3.156 11 -0.997 1 98.06 33 ASN B N 1
ATOM 771 C CA . ASN B 1 33 ? -2.723 12.234 -0.347 1 98.06 33 ASN B CA 1
ATOM 772 C C . ASN B 1 33 ? -3.898 13.172 -0.083 1 98.06 33 ASN B C 1
ATOM 774 O O . ASN B 1 33 ? -3.99 13.773 0.99 1 98.06 33 ASN B O 1
ATOM 778 N N . ALA B 1 34 ? -4.703 13.336 -1.087 1 97 34 ALA B N 1
ATOM 779 C CA . ALA B 1 34 ? -5.871 14.195 -0.933 1 97 34 ALA B CA 1
ATOM 780 C C . ALA B 1 34 ? -6.758 13.719 0.213 1 97 34 ALA B C 1
ATOM 782 O O . ALA B 1 34 ? -7.23 14.531 1.019 1 97 34 ALA B O 1
ATOM 783 N N . LEU B 1 35 ? -7 12.453 0.245 1 96.31 35 LEU B N 1
ATOM 784 C CA . LEU B 1 35 ? -7.82 11.875 1.301 1 96.31 35 LEU B CA 1
ATOM 785 C C . LEU B 1 35 ? -7.156 12.047 2.664 1 96.31 35 LEU B C 1
ATOM 787 O O . LEU B 1 35 ? -7.832 12.336 3.654 1 96.31 35 LEU B O 1
ATOM 791 N N . ALA B 1 36 ? -5.871 11.859 2.713 1 96.25 36 ALA B N 1
ATOM 792 C CA . ALA B 1 36 ? -5.125 12.07 3.951 1 96.25 36 ALA B CA 1
ATOM 793 C C . ALA B 1 36 ? -5.285 13.508 4.445 1 96.25 36 ALA B C 1
ATOM 795 O O . ALA B 1 36 ? -5.57 13.734 5.625 1 96.25 36 ALA B O 1
ATOM 796 N N . ASP B 1 37 ? -5.18 14.438 3.561 1 95.38 37 ASP B N 1
ATOM 797 C CA . ASP B 1 37 ? -5.332 15.852 3.891 1 95.38 37 ASP B CA 1
ATOM 798 C C . ASP B 1 37 ? -6.746 16.156 4.383 1 95.38 37 ASP B C 1
ATOM 800 O O . ASP B 1 37 ? -6.926 16.844 5.383 1 95.38 37 ASP B O 1
ATOM 804 N N . ASP B 1 38 ? -7.66 15.594 3.701 1 93.62 38 ASP B N 1
ATOM 805 C CA . ASP B 1 38 ? -9.062 15.836 4.008 1 93.62 38 ASP B CA 1
ATOM 806 C C . ASP B 1 38 ? -9.43 15.281 5.383 1 93.62 38 ASP B C 1
ATOM 808 O O . ASP B 1 38 ? -10.305 15.82 6.062 1 93.62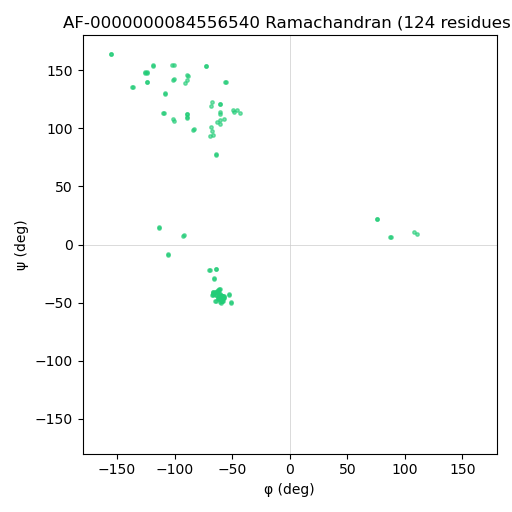 38 ASP B O 1
ATOM 812 N N . THR B 1 39 ? -8.766 14.227 5.836 1 94.38 39 THR B N 1
ATOM 813 C CA . THR B 1 39 ? -9.164 13.523 7.051 1 94.38 39 THR B CA 1
ATOM 814 C C . THR B 1 39 ? -8.203 13.836 8.195 1 94.38 39 THR B C 1
ATOM 816 O O . THR B 1 39 ? -8.414 13.398 9.328 1 94.38 39 THR B O 1
ATOM 819 N N . GLY B 1 40 ? -7.109 14.5 7.941 1 95.25 40 GLY B N 1
ATOM 820 C CA . GLY B 1 40 ? -6.113 14.805 8.953 1 95.25 40 GLY B CA 1
ATOM 821 C C . GLY B 1 40 ? -5.25 13.617 9.328 1 95.25 40 GLY B C 1
ATOM 822 O O . GLY B 1 40 ? -4.719 13.547 10.438 1 95.25 40 GLY B O 1
ATOM 823 N N . ARG B 1 41 ? -5.168 12.672 8.5 1 95.81 41 ARG B N 1
ATOM 824 C CA . ARG B 1 41 ? -4.324 11.5 8.688 1 95.81 41 ARG B CA 1
ATOM 825 C C . ARG B 1 41 ? -3.033 11.617 7.887 1 95.81 41 ARG B C 1
ATOM 827 O O . ARG B 1 41 ? -2.967 12.375 6.914 1 95.81 41 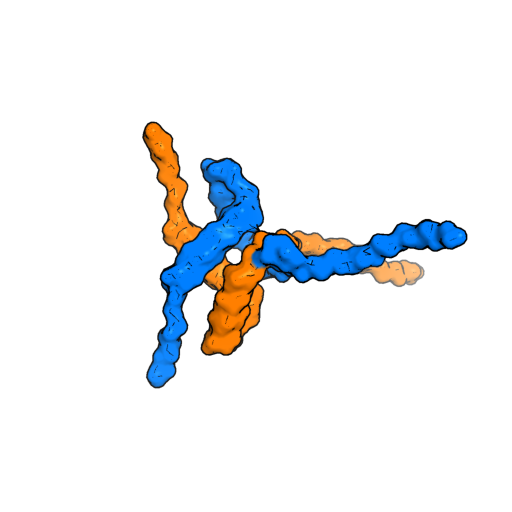ARG B O 1
ATOM 834 N N . THR B 1 42 ? -2.01 10.914 8.391 1 97.5 42 THR B N 1
ATOM 835 C CA . THR B 1 42 ? -0.806 10.797 7.574 1 97.5 42 THR B CA 1
ATOM 836 C C . THR B 1 42 ? -1.04 9.852 6.395 1 97.5 42 THR B C 1
ATOM 838 O O . THR B 1 42 ? -1.906 8.977 6.457 1 97.5 42 THR B O 1
ATOM 841 N N . ARG B 1 43 ? -0.381 9.984 5.363 1 97.56 43 ARG B N 1
ATOM 842 C CA . ARG B 1 43 ? -0.437 9.109 4.195 1 97.56 43 ARG B CA 1
ATOM 843 C C . ARG B 1 43 ? -0.27 7.648 4.598 1 97.56 43 ARG B C 1
ATOM 845 O O . ARG B 1 43 ? -1.044 6.789 4.172 1 97.56 43 ARG B O 1
ATOM 852 N N . ASN B 1 44 ? 0.742 7.398 5.383 1 97.75 44 ASN B N 1
ATOM 853 C CA . ASN B 1 44 ? 1.026 6.027 5.797 1 97.75 44 ASN B CA 1
ATOM 854 C C . ASN B 1 44 ? -0.137 5.426 6.578 1 97.75 44 ASN B C 1
ATOM 856 O O . ASN B 1 44 ? -0.499 4.266 6.363 1 97.75 44 ASN B O 1
ATOM 860 N N . GLU B 1 45 ? -0.586 6.223 7.586 1 97.25 45 GLU B N 1
ATOM 861 C CA . GLU B 1 45 ? -1.755 5.758 8.328 1 97.25 45 GLU B CA 1
ATOM 862 C C . GLU B 1 45 ? -2.91 5.426 7.387 1 97.25 45 GLU B C 1
ATOM 864 O O . GLU B 1 45 ? -3.562 4.391 7.535 1 97.25 45 GLU B O 1
ATOM 869 N N . LEU B 1 46 ? -3.168 6.25 6.391 1 97.44 46 LEU B N 1
ATOM 870 C CA . LEU B 1 46 ? -4.273 6.059 5.461 1 97.44 46 LEU B CA 1
ATOM 871 C C . LEU B 1 46 ? -4.047 4.832 4.586 1 97.44 46 LEU B C 1
ATOM 873 O O . LEU B 1 46 ? -4.973 4.055 4.348 1 97.44 46 LEU B O 1
ATOM 877 N N . ILE B 1 47 ? -2.869 4.645 4.098 1 98.5 47 ILE B N 1
ATOM 878 C CA . ILE B 1 47 ? -2.545 3.486 3.271 1 98.5 47 ILE B CA 1
ATOM 879 C C . ILE B 1 47 ? -2.832 2.203 4.047 1 98.5 47 ILE B C 1
ATOM 881 O O . ILE B 1 47 ? -3.434 1.27 3.51 1 98.5 47 ILE B O 1
ATOM 885 N N . GLY B 1 48 ? -2.395 2.146 5.328 1 98.25 48 GLY B N 1
ATOM 886 C CA . GLY B 1 48 ? -2.691 0.987 6.156 1 98.25 48 GLY B CA 1
ATOM 887 C C . GLY B 1 48 ? -4.176 0.703 6.273 1 98.25 48 GLY B C 1
ATOM 888 O O . GLY B 1 48 ? -4.609 -0.44 6.117 1 98.25 48 GLY B O 1
ATOM 889 N N . MET B 1 49 ? -4.934 1.721 6.488 1 97.44 49 MET B N 1
ATOM 890 C CA . MET B 1 49 ? -6.379 1.592 6.645 1 97.44 49 MET B CA 1
ATOM 891 C C . MET B 1 49 ? -7.027 1.112 5.348 1 97.44 49 MET B C 1
ATOM 893 O O . MET B 1 49 ? -7.887 0.229 5.367 1 97.44 49 MET B O 1
ATOM 897 N N . LEU B 1 50 ? -6.695 1.721 4.273 1 98.06 50 LEU B N 1
ATOM 898 C CA . LEU B 1 50 ? -7.242 1.36 2.971 1 98.06 50 LEU B CA 1
ATOM 899 C C . LEU B 1 50 ? -6.926 -0.093 2.633 1 98.06 50 LEU B C 1
ATOM 901 O O . LEU B 1 50 ? -7.797 -0.827 2.158 1 98.06 50 LEU B O 1
ATOM 905 N N . LEU B 1 51 ? -5.688 -0.542 2.863 1 98.5 51 LEU B N 1
ATOM 906 C CA . LEU B 1 51 ? -5.293 -1.915 2.566 1 98.5 51 LEU B CA 1
ATOM 907 C C . LEU B 1 51 ? -6.047 -2.902 3.451 1 98.5 51 LEU B C 1
ATOM 909 O O . LEU B 1 51 ? -6.484 -3.953 2.98 1 98.5 51 LEU B O 1
ATOM 913 N N . GLU B 1 52 ? -6.219 -2.588 4.742 1 97.94 52 GLU B N 1
ATOM 914 C CA . GLU B 1 52 ? -6.973 -3.445 5.652 1 97.94 52 GLU B CA 1
ATOM 915 C C . GLU B 1 52 ? -8.406 -3.635 5.172 1 97.94 52 GLU B C 1
ATOM 917 O O . GLU B 1 52 ? -8.891 -4.766 5.086 1 97.94 52 GLU B O 1
ATOM 922 N N . PHE B 1 53 ? -9.039 -2.502 4.844 1 98.06 53 PHE B N 1
ATOM 923 C CA . PHE B 1 53 ? -10.398 -2.543 4.324 1 98.06 53 PHE B CA 1
ATOM 924 C C . PHE B 1 53 ? -10.477 -3.395 3.061 1 98.06 53 PHE B C 1
ATOM 926 O O . PHE B 1 53 ? -11.359 -4.242 2.928 1 98.06 53 PHE B O 1
ATOM 933 N N . ALA B 1 54 ? -9.57 -3.168 2.096 1 97.62 54 ALA B N 1
ATOM 934 C CA . ALA B 1 54 ? -9.578 -3.869 0.813 1 97.62 54 ALA B CA 1
ATOM 935 C C . ALA B 1 54 ? -9.391 -5.371 1.008 1 97.62 54 ALA B C 1
ATOM 937 O O . ALA B 1 54 ? -10.047 -6.176 0.354 1 97.62 54 ALA B O 1
ATOM 938 N N . LEU B 1 55 ? -8.547 -5.754 1.91 1 97.5 55 LEU B N 1
ATOM 939 C CA . LEU B 1 55 ? -8.297 -7.164 2.176 1 97.5 55 LEU B CA 1
ATOM 940 C C . LEU B 1 55 ? -9.531 -7.836 2.768 1 97.5 55 LEU B C 1
ATOM 942 O O . LEU B 1 55 ? -9.852 -8.977 2.42 1 97.5 55 LEU B O 1
ATOM 946 N N . GLU B 1 56 ? -10.188 -7.113 3.664 1 96.31 56 GLU B N 1
ATOM 947 C CA . GLU B 1 56 ? -11.398 -7.637 4.297 1 96.31 56 GLU B CA 1
ATOM 948 C C . GLU B 1 56 ? -12.508 -7.852 3.27 1 96.31 56 GLU B C 1
ATOM 950 O O . GLU B 1 56 ? -13.422 -8.648 3.494 1 96.31 56 GLU B O 1
ATOM 955 N N . HIS B 1 57 ? -12.398 -7.195 2.191 1 95.88 57 HIS B N 1
ATOM 956 C CA . HIS B 1 57 ? -13.445 -7.262 1.185 1 95.88 57 HIS B CA 1
ATOM 957 C C . HIS B 1 57 ? -12.953 -7.953 -0.083 1 95.88 57 HIS B C 1
ATOM 959 O O . HIS B 1 57 ? -13.539 -7.781 -1.155 1 95.88 57 HIS B O 1
ATOM 965 N N . SER B 1 58 ? -11.836 -8.625 -0.024 1 93.88 58 SER B N 1
ATOM 966 C CA . SER B 1 58 ? -11.266 -9.336 -1.168 1 93.88 58 SER B CA 1
ATOM 967 C C . SER B 1 58 ? -11.555 -10.828 -1.091 1 93.88 58 SER B C 1
ATOM 969 O O . SER B 1 58 ? -11.578 -11.406 -0.001 1 93.88 58 SER B O 1
ATOM 971 N N . GLU B 1 59 ? -11.828 -11.43 -2.271 1 91.19 59 GLU B N 1
ATOM 972 C CA . GLU B 1 59 ? -12.031 -12.875 -2.402 1 91.19 59 GLU B CA 1
ATOM 973 C C . GLU B 1 59 ? -11.305 -13.422 -3.629 1 91.19 59 GLU B C 1
ATOM 975 O O . GLU B 1 59 ? -11.305 -12.797 -4.688 1 91.19 59 GLU B O 1
ATOM 980 N N . VAL B 1 60 ? -10.672 -14.523 -3.395 1 89.94 60 VAL B N 1
ATOM 981 C CA . VAL B 1 60 ? -10.055 -15.211 -4.527 1 89.94 60 VAL B CA 1
ATOM 982 C C . VAL B 1 60 ? -11.055 -16.188 -5.145 1 89.94 60 VAL B C 1
ATOM 984 O O . VAL B 1 60 ? -11.578 -17.078 -4.457 1 89.94 60 VAL B O 1
ATOM 987 N N . VAL B 1 61 ? -11.477 -15.914 -6.309 1 85 61 VAL B N 1
ATOM 988 C CA . VAL B 1 61 ? -12.406 -16.797 -7.004 1 85 61 VAL B CA 1
ATOM 989 C C . VAL B 1 61 ? -11.648 -17.641 -8.031 1 85 61 VAL B C 1
ATOM 991 O O . VAL B 1 61 ? -10.828 -17.109 -8.781 1 85 61 VAL B O 1
ATOM 994 N N . ASN B 1 62 ? -11.508 -18.906 -7.738 1 75.25 62 ASN B N 1
ATOM 995 C CA . ASN B 1 62 ? -10.914 -19.859 -8.672 1 75.25 62 ASN B CA 1
ATOM 996 C C . ASN B 1 62 ? -11.812 -20.094 -9.883 1 75.25 62 ASN B C 1
ATOM 998 O O . ASN B 1 62 ? -13.039 -20.141 -9.75 1 75.25 62 ASN B O 1
ATOM 1002 N N . ASP B 1 63 ? -11.406 -19.375 -11.086 1 59.16 63 ASP B N 1
ATOM 1003 C CA . ASP B 1 63 ? -12.188 -19.828 -12.234 1 59.16 63 ASP B CA 1
ATOM 1004 C C . ASP B 1 63 ? -12.203 -21.359 -12.312 1 59.16 63 ASP B C 1
ATOM 1006 O O . ASP B 1 63 ? -11.172 -22.016 -12.102 1 59.16 63 ASP B O 1
ATOM 1010 N N . ARG B 1 64 ? -13.43 -21.922 -12.148 1 46.91 64 ARG B N 1
ATOM 1011 C CA . ARG B 1 64 ? -13.633 -23.312 -12.539 1 46.91 64 ARG B CA 1
ATOM 1012 C C . ARG B 1 64 ? -13.102 -23.562 -13.938 1 46.91 64 ARG B C 1
ATOM 1014 O O . ARG B 1 64 ? -13.266 -22.734 -14.836 1 46.91 64 ARG B O 1
#

Solvent-accessible surface area (backbone atoms only — not comparable to full-atom values): 7995 Å² total; per-residue (Å²): 134,86,83,71,88,82,81,73,82,75,61,87,40,76,84,48,34,41,75,49,76,43,67,38,50,42,69,60,50,50,50,48,47,50,50,13,63,75,70,73,46,53,52,54,62,44,52,51,51,32,42,53,55,26,56,74,72,56,80,88,75,78,82,125,134,87,84,72,86,85,81,74,84,76,60,88,41,77,85,47,35,40,76,49,76,45,68,37,48,44,69,60,51,50,50,47,45,51,50,13,64,73,69,74,45,52,53,54,63,46,51,50,51,32,41,52,54,27,56,75,71,56,79,89,76,76,82,127

Sequence (128 aa):
MSSKLLITKKMRGDDGY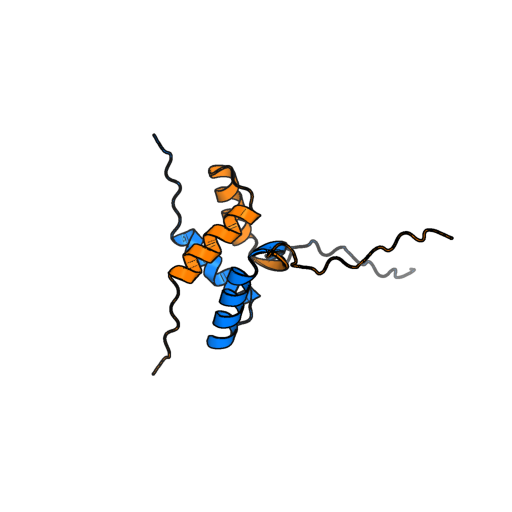RVFSVRLKTELLDQVNALADDTGRTRNELIGMLLEFALEHSEVVNDRMSSKLLITKKMRGDDGYRVFSVRLKTELLDQVNALADDTGRTRNELIGMLLEFALEHSEVVNDR

InterPro domains:
  IPR002145 Ribbon-helix-helix protein, CopG [PF01402] (19-53)
  IPR010985 Ribbon-helix-helix [SSF47598] (17-61)
  IPR013321 Arc-type ribbon-helix-helix [G3DSA:1.10.1220.10] (2-64)

pLDDT: mean 87.67, std 14.84, range [45.66, 98.56]

Foldseek 3Di:
DPPDDDDDDPPACPVVDHDDDDDDDPVVLVVLVVVCVVVVHDSVVSVVVVVVVCVVVDDDDPDD/DPPDDDDDDDPACPVVDHDDDDDDDPVVLVVLVVVCVVVVHDSVVSVVVVVVVVVVVDDDDPDD

Secondary structure (DSSP, 8-state):
-----------TTTTSEEEEEEEEEHHHHHHHHHHHHHHT--HHHHHHHHHHHHHHT-------/-----------TTTTSEEEEEEEEEHHHHHHHHHHHHHHT--HHHHHHHHHHHHHHT-------

Nearest PDB structures (foldseek):
  6sbx-assembly1_C  TM=7.859E-01  e=6.442E-01  Myxococcus xanthus
  6sbw-assembly1_A  TM=8.367E-01  e=1.217E+00  Myxococcus xanthus DK 1622
  5x3t-assembly1_G  TM=7.955E-01  e=3.769E+00  Mycobacterium tuberculosis H37Rv
  6gts-assembly1_C-2  TM=7.207E-01  e=7.640E+00  Escherichia coli
  8pv2-assembly1_CQ  TM=6.135E-01  e=7.119E+00  Thermochaetoides thermophila DSM 1495

Organism: NCBI:txid82374

Radius of gyration: 19.9 Å; Cα contacts (8 Å, |Δi|>4): 117; chains: 2; bounding box: 59×42×62 Å